Protein AF-A0A520ILW4-F1 (afdb_monomer_lite)

Foldseek 3Di:
DPQDQADPPPSHSDWDDDDPWIADPVPRDTD

Radius of gyration: 8.4 Å; chains: 1; bounding box: 14×20×20 Å

Structure (mmCIF, N/CA/C/O backbone):
data_AF-A0A520ILW4-F1
#
_entry.id   AF-A0A520ILW4-F1
#
loop_
_atom_site.group_PDB
_atom_site.id
_atom_site.type_symbol
_atom_site.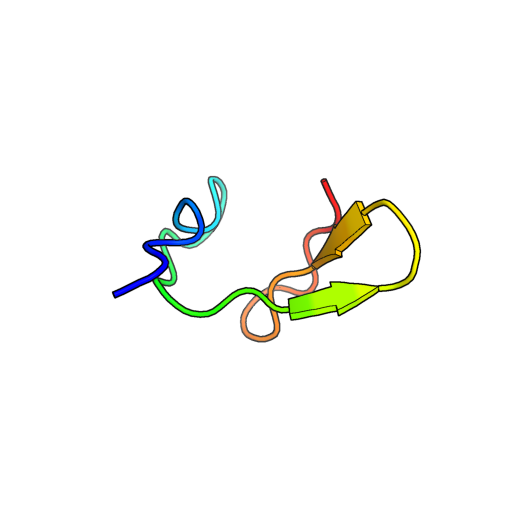label_atom_id
_atom_site.label_alt_id
_atom_site.label_comp_id
_atom_site.label_asym_id
_atom_site.label_entity_id
_atom_site.label_seq_id
_atom_site.pdbx_PDB_ins_code
_atom_site.Cartn_x
_atom_site.Cartn_y
_atom_site.Cartn_z
_atom_site.occupancy
_atom_site.B_iso_or_equiv
_atom_site.auth_seq_id
_atom_site.auth_comp_id
_atom_site.auth_asym_id
_atom_site.auth_atom_id
_atom_site.pdbx_PDB_model_num
ATOM 1 N N . MET A 1 1 ? -8.945 3.229 13.756 1.00 44.38 1 MET A N 1
ATOM 2 C CA . MET A 1 1 ? -7.668 2.895 13.104 1.00 44.38 1 MET A CA 1
ATOM 3 C C . MET A 1 1 ? -7.863 3.296 11.658 1.00 44.38 1 MET A C 1
ATOM 5 O O . MET A 1 1 ? -8.937 3.041 11.137 1.00 44.38 1 MET A O 1
ATOM 9 N N . SER A 1 2 ? -6.958 4.068 11.063 1.00 45.91 2 SER A N 1
ATOM 10 C CA . SER A 1 2 ? -7.119 4.469 9.663 1.00 45.91 2 SER A CA 1
ATOM 11 C C . SER A 1 2 ? -6.879 3.226 8.807 1.00 45.91 2 SER A C 1
ATOM 13 O O . SER A 1 2 ? -5.736 2.900 8.509 1.00 45.91 2 SER A O 1
ATOM 15 N N . GLU A 1 3 ? -7.940 2.467 8.530 1.00 56.72 3 GLU A N 1
ATOM 16 C CA . GLU A 1 3 ? -7.918 1.305 7.642 1.00 56.72 3 GLU A CA 1
ATOM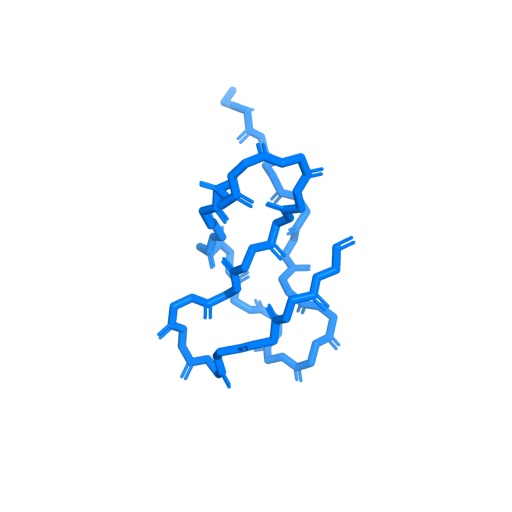 17 C C . GLU A 1 3 ? -7.692 1.796 6.210 1.00 56.72 3 GLU A C 1
ATOM 19 O O . GLU A 1 3 ? -8.629 2.007 5.440 1.00 56.72 3 GLU A O 1
ATOM 24 N N . LEU A 1 4 ? -6.423 2.034 5.871 1.00 69.44 4 LEU A N 1
ATOM 25 C CA . LEU A 1 4 ? -6.000 2.157 4.485 1.00 69.44 4 LEU A CA 1
ATOM 26 C C . LEU A 1 4 ? -6.452 0.891 3.751 1.00 69.44 4 LEU A C 1
ATOM 28 O O . LEU A 1 4 ? -6.315 -0.222 4.268 1.00 69.44 4 LEU A O 1
ATOM 32 N N . ALA A 1 5 ? -7.064 1.076 2.581 1.00 73.69 5 ALA A N 1
ATOM 33 C CA . ALA A 1 5 ? -7.597 -0.041 1.820 1.00 73.69 5 ALA A CA 1
ATOM 34 C C . ALA A 1 5 ? -6.460 -1.024 1.492 1.00 73.69 5 ALA A C 1
ATOM 36 O O . ALA A 1 5 ? -5.386 -0.585 1.072 1.00 73.69 5 ALA A O 1
ATOM 37 N N . PRO A 1 6 ? -6.673 -2.340 1.673 1.00 84.56 6 PRO A N 1
ATOM 38 C CA . PRO A 1 6 ? -5.655 -3.321 1.351 1.00 84.56 6 PRO A CA 1
ATOM 39 C C . PRO A 1 6 ? -5.306 -3.256 -0.137 1.00 84.56 6 PRO A C 1
ATOM 41 O O . PRO A 1 6 ? -6.151 -2.937 -0.976 1.00 84.56 6 PRO A O 1
ATOM 44 N N . CYS A 1 7 ? -4.062 -3.596 -0.467 1.00 91.00 7 CYS A N 1
ATOM 45 C CA . CYS A 1 7 ? -3.600 -3.594 -1.851 1.00 91.00 7 CYS A CA 1
ATOM 46 C C . CYS A 1 7 ? -4.491 -4.489 -2.736 1.00 91.00 7 CYS A C 1
ATOM 48 O O . CYS A 1 7 ? -4.662 -5.661 -2.409 1.00 91.00 7 CYS A O 1
ATOM 50 N N . PRO A 1 8 ? -5.005 -4.026 -3.890 1.00 85.69 8 PRO A N 1
ATOM 51 C CA . PRO A 1 8 ? -5.868 -4.847 -4.745 1.00 85.69 8 PRO A CA 1
ATOM 52 C C . PRO A 1 8 ? -5.143 -6.034 -5.403 1.00 85.69 8 PRO A C 1
ATOM 54 O O . PRO A 1 8 ? -5.795 -6.971 -5.855 1.00 85.69 8 PRO A O 1
ATOM 57 N N . VAL A 1 9 ? -3.805 -6.015 -5.454 1.00 89.06 9 VAL A N 1
ATOM 58 C CA . VAL A 1 9 ? -2.988 -7.054 -6.108 1.00 89.06 9 VAL A CA 1
ATOM 59 C C . VAL A 1 9 ? -2.622 -8.183 -5.149 1.00 89.06 9 VAL A C 1
ATOM 61 O O . VAL A 1 9 ? -2.775 -9.352 -5.485 1.00 89.06 9 VAL A O 1
ATOM 64 N N . CYS A 1 10 ? -2.121 -7.846 -3.960 1.00 90.88 10 CYS A N 1
ATOM 65 C CA . CYS A 1 10 ? -1.654 -8.833 -2.980 1.00 90.88 10 CYS A CA 1
ATOM 66 C C . CYS A 1 10 ? -2.535 -8.921 -1.727 1.00 90.88 10 CYS A C 1
ATOM 68 O O . CYS A 1 10 ? -2.259 -9.734 -0.852 1.00 90.88 10 CYS A O 1
ATOM 70 N N . GLN A 1 11 ? -3.572 -8.083 -1.621 1.00 87.25 11 GLN A N 1
ATOM 71 C CA . GLN A 1 11 ? -4.462 -7.969 -0.457 1.00 87.25 11 GLN A CA 1
ATOM 72 C C . GLN A 1 11 ? -3.732 -7.658 0.855 1.00 87.25 11 GLN A C 1
ATOM 74 O O . GLN A 1 11 ? -4.261 -7.903 1.938 1.00 87.25 11 GLN A O 1
ATOM 79 N N . SER A 1 12 ? -2.523 -7.094 0.767 1.00 85.00 12 SER A N 1
ATOM 80 C CA . SER A 1 12 ? -1.765 -6.707 1.950 1.00 85.00 12 SER A CA 1
ATOM 81 C C . SER A 1 12 ? -2.484 -5.577 2.688 1.00 85.00 12 SER A C 1
ATOM 83 O O . SER A 1 12 ? -2.852 -4.587 2.049 1.00 85.00 12 SER A O 1
ATOM 85 N N . PRO A 1 13 ? -2.659 -5.683 4.017 1.00 85.31 13 PRO A N 1
ATOM 86 C CA . PRO A 1 13 ? -3.233 -4.617 4.835 1.00 85.31 13 PRO A CA 1
ATOM 87 C C . PRO A 1 13 ? -2.256 -3.450 5.039 1.00 85.31 13 PRO A C 1
ATOM 89 O O . PRO A 1 13 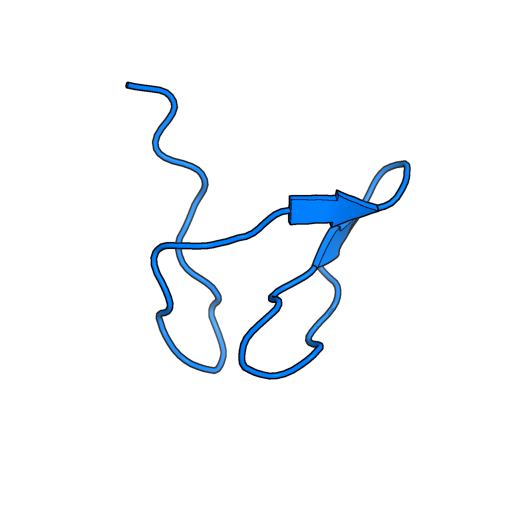? -2.622 -2.442 5.636 1.00 85.31 13 PRO A O 1
ATOM 92 N N . TYR A 1 14 ? -1.009 -3.595 4.584 1.00 83.75 14 TYR A N 1
ATOM 93 C CA . TYR A 1 14 ? 0.024 -2.580 4.699 1.00 83.75 14 TYR A CA 1
ATOM 94 C C . TYR A 1 14 ? 0.217 -1.887 3.359 1.00 83.75 14 TYR A C 1
ATOM 96 O O . TYR A 1 14 ? 0.565 -2.506 2.352 1.00 83.75 14 TYR A O 1
ATOM 104 N N . THR A 1 15 ? 0.007 -0.580 3.369 1.00 87.06 15 THR A N 1
ATOM 105 C CA . THR A 1 15 ? 0.171 0.317 2.229 1.00 87.06 15 THR A CA 1
ATOM 106 C C . THR A 1 15 ? 0.793 1.595 2.758 1.00 87.06 15 THR A C 1
ATOM 108 O O . THR A 1 15 ? 0.498 1.995 3.886 1.00 87.06 15 THR A O 1
ATOM 111 N N . TYR A 1 16 ? 1.647 2.238 1.981 1.00 87.38 16 TYR A N 1
ATOM 112 C CA . TYR A 1 16 ? 2.238 3.511 2.358 1.00 87.38 16 TYR A CA 1
ATOM 113 C C . TYR A 1 16 ? 1.999 4.529 1.255 1.00 87.38 16 TYR A C 1
ATOM 115 O O . TYR A 1 16 ? 1.970 4.202 0.079 1.00 87.38 16 TYR A O 1
ATOM 123 N N . GLU A 1 17 ? 1.813 5.775 1.637 1.00 89.69 17 GLU A N 1
ATOM 124 C CA . GLU A 1 17 ? 1.641 6.882 0.707 1.00 89.69 17 GLU A CA 1
ATOM 125 C C . GLU A 1 17 ? 3.006 7.355 0.184 1.00 89.69 17 GLU A C 1
ATOM 127 O O . GLU A 1 17 ? 3.939 7.618 0.946 1.00 89.69 17 GLU A O 1
ATOM 132 N N . MET A 1 18 ? 3.139 7.424 -1.137 1.00 88.88 18 MET A N 1
ATOM 133 C CA . MET A 1 18 ? 4.303 7.928 -1.860 1.00 88.88 18 MET A CA 1
ATOM 134 C C . MET A 1 18 ? 3.860 9.161 -2.653 1.00 88.88 18 MET A C 1
ATOM 136 O O . MET A 1 18 ? 3.461 9.091 -3.813 1.00 88.88 18 MET A O 1
ATOM 140 N N . GLY A 1 19 ? 3.900 10.316 -1.986 1.00 87.56 19 GLY A N 1
ATOM 141 C CA . GLY A 1 19 ? 3.368 11.562 -2.534 1.00 87.56 19 GLY A CA 1
ATOM 142 C C . GLY A 1 19 ? 1.841 11.572 -2.489 1.00 87.56 19 GLY A C 1
ATOM 143 O O . GLY A 1 19 ? 1.269 11.588 -1.405 1.00 87.56 19 GLY A O 1
ATOM 144 N N . GLU A 1 20 ? 1.197 11.577 -3.655 1.00 88.25 20 GLU A N 1
ATOM 145 C CA . GLU A 1 20 ? -0.271 11.575 -3.790 1.00 88.25 20 GLU A CA 1
ATOM 146 C C . GLU A 1 20 ? -0.852 10.185 -4.114 1.00 88.25 20 GLU A C 1
ATOM 148 O O . GLU A 1 20 ? -2.069 10.031 -4.176 1.00 88.25 20 GLU A O 1
ATOM 153 N N . SER A 1 21 ? 0.004 9.175 -4.303 1.00 87.50 21 SER A N 1
ATOM 154 C CA . SER A 1 21 ? -0.383 7.785 -4.577 1.00 87.50 21 SER A CA 1
ATOM 155 C C . SER A 1 21 ? -0.099 6.886 -3.377 1.00 87.50 21 SER A C 1
ATOM 157 O O . SER A 1 21 ? 0.791 7.153 -2.571 1.00 87.50 21 SER A O 1
ATOM 159 N N . LEU A 1 22 ? -0.832 5.788 -3.260 1.00 90.19 22 LEU A N 1
ATOM 160 C CA . LEU A 1 22 ? -0.585 4.692 -2.337 1.00 90.19 22 LEU A CA 1
ATOM 161 C C . LEU A 1 22 ? 0.276 3.636 -3.025 1.00 90.19 22 LEU A C 1
ATOM 163 O O . LEU A 1 22 ? 0.065 3.264 -4.171 1.00 90.19 22 LEU A O 1
ATOM 167 N N . VAL A 1 23 ? 1.257 3.121 -2.304 1.00 90.12 23 VAL A N 1
ATOM 168 C CA . VAL A 1 23 ? 2.160 2.087 -2.783 1.00 90.12 23 VAL A CA 1
ATOM 169 C C . VAL A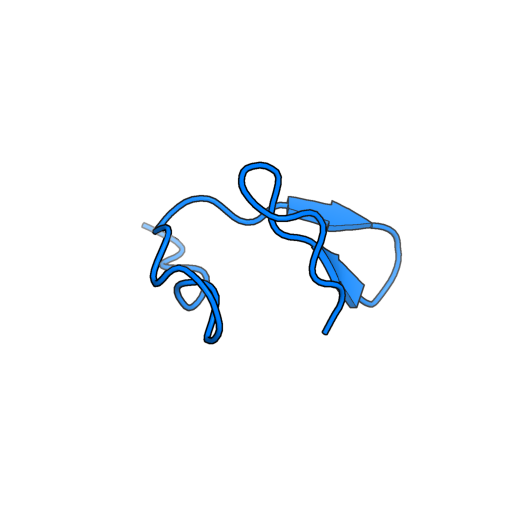 1 23 ? 2.180 0.935 -1.793 1.00 90.12 23 VAL A C 1
ATOM 171 O O . VAL A 1 23 ? 2.239 1.105 -0.572 1.00 90.12 23 VAL A O 1
ATOM 174 N N . CYS A 1 24 ? 2.122 -0.284 -2.315 1.00 93.38 24 CYS A N 1
ATOM 175 C CA . CYS A 1 24 ? 2.252 -1.480 -1.500 1.00 93.38 24 CYS A CA 1
ATOM 176 C C . CYS A 1 24 ? 3.734 -1.855 -1.302 1.00 93.38 24 CYS A C 1
ATOM 178 O O . CYS A 1 24 ? 4.440 -2.053 -2.288 1.00 93.38 24 CYS A O 1
ATOM 180 N N . PRO A 1 25 ? 4.215 -2.047 -0.060 1.00 88.50 25 PRO A N 1
ATOM 181 C CA . PRO A 1 25 ? 5.585 -2.490 0.219 1.00 88.50 25 PRO A CA 1
ATOM 182 C C . PRO A 1 25 ? 5.843 -3.961 -0.116 1.00 88.50 25 PRO A C 1
ATOM 184 O O . PRO A 1 25 ? 6.994 -4.338 -0.301 1.00 88.50 25 PRO A O 1
ATOM 187 N N . GLU A 1 26 ? 4.798 -4.784 -0.201 1.00 90.50 26 GLU A N 1
ATOM 188 C CA . GLU A 1 26 ? 4.933 -6.219 -0.485 1.00 90.50 26 GLU A CA 1
ATOM 189 C C . GLU A 1 26 ? 5.130 -6.490 -1.981 1.00 90.50 26 GLU A C 1
ATOM 191 O O . GLU A 1 26 ? 5.960 -7.309 -2.364 1.00 90.50 26 GLU A O 1
ATOM 196 N N . CYS A 1 27 ? 4.362 -5.809 -2.838 1.00 91.88 27 CYS A N 1
ATOM 197 C CA . CYS A 1 27 ? 4.378 -6.045 -4.284 1.00 91.88 27 CYS A CA 1
ATOM 198 C C . CYS A 1 27 ? 4.873 -4.855 -5.117 1.00 91.88 27 CYS A C 1
ATOM 200 O O . CYS A 1 27 ? 5.096 -5.019 -6.313 1.00 91.88 27 CYS A O 1
ATOM 202 N N . GLY A 1 28 ? 5.035 -3.669 -4.522 1.00 88.44 28 GLY A N 1
ATOM 20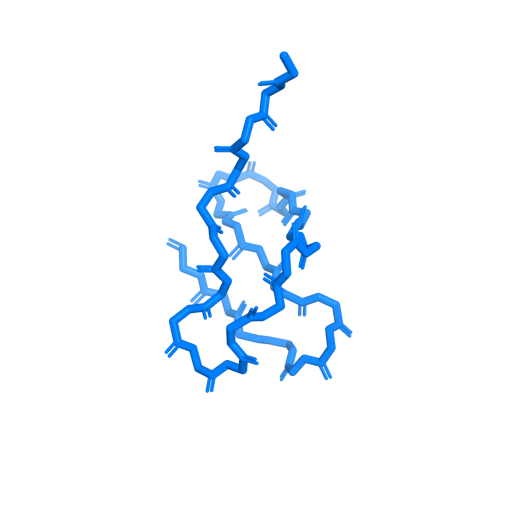3 C CA . GLY A 1 28 ? 5.441 -2.452 -5.229 1.00 88.44 28 GLY A CA 1
ATOM 204 C C . GLY A 1 28 ? 4.354 -1.846 -6.119 1.00 88.44 28 GLY A C 1
ATOM 205 O O . GLY A 1 28 ? 4.668 -1.016 -6.963 1.00 88.44 28 GLY A O 1
ATOM 206 N N . HIS A 1 29 ? 3.093 -2.271 -5.983 1.00 90.56 29 HIS A N 1
ATOM 207 C CA . HIS A 1 29 ? 2.000 -1.702 -6.768 1.00 90.56 29 HIS A CA 1
ATOM 208 C C . HIS A 1 29 ? 1.689 -0.284 -6.291 1.00 90.56 29 HIS A C 1
ATOM 210 O O . HIS A 1 29 ? 1.462 -0.096 -5.099 1.00 90.56 29 HIS A O 1
ATOM 216 N N . GLU A 1 30 ? 1.665 0.664 -7.220 1.00 91.94 30 GLU A N 1
ATOM 217 C CA . GLU A 1 30 ? 1.257 2.055 -7.025 1.00 91.94 30 GLU A CA 1
ATOM 218 C C . GLU A 1 30 ? -0.182 2.266 -7.532 1.00 91.94 30 GLU A C 1
ATOM 220 O O . GLU A 1 30 ? -0.516 1.825 -8.636 1.00 91.94 30 GLU A O 1
ATOM 225 N N . TRP A 1 31 ? -1.039 2.896 -6.725 1.00 88.56 31 TRP A N 1
ATOM 226 C CA . TRP 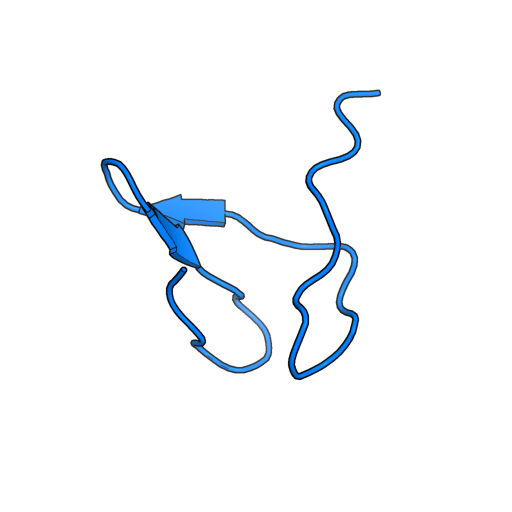A 1 31 ? -2.418 3.280 -7.056 1.00 88.56 31 TRP A CA 1
ATOM 227 C C . TRP A 1 31 ? -2.848 4.533 -6.295 1.00 88.56 31 TRP A C 1
ATOM 229 O O . TRP A 1 31 ? -3.662 5.303 -6.841 1.00 88.56 31 TRP A O 1
#

pLDDT: mean 83.65, std 12.41, range [44.38, 93.38]

Sequence (31 aa):
MSELAPCPVCQSPYTYEMGESLVCPECGHEW

Secondary structure (DSSP, 8-state):
---PPPPTTT--S--EEETTEEE-TTT--B-